Protein AF-A0A069SCD0-F1 (afdb_monomer_lite)

Secondary structure (DSSP, 8-state):
---HHHHHHHHHHHHTS---HHHHHHHTT--HHHHHHHHHHHHHHHTSS-HHHHHHHHHHSPP----TT---SS--HHHHHHHHHHHHHHHHHHHTT-GGGSPPPP-

Foldseek 3Di:
DDALVLLVQLVCCVPVVVDDLVRNCVVSVHPSVVSVVSVVQLVVLVVDPHNVVSVCCSRPPDDDDPCVPPDDPPCDPVNVVVVVVLVVVCVVCVVVVVNVPRDDDDD

InterPro domains:
  IPR009057 Homedomain-like superfamily [SSF46689] (4-90)
  IPR036388 Winged helix-like DNA-binding domain superfamily [G3DSA:1.10.10.10] (4-48)

Organism: NCBI:txid1339352

Sequence (107 aa):
MKTMVERQSIIHMYRVCGYSKRRISRELHVSRHTVDNILSKYESAIRTDNPEEALSDLLTIQPRYDSSRRRPRRLTQEIKDKIGFCLKKNAVKIATGLRKQRMLKKD

Structure (mmCIF, N/CA/C/O backbone):
data_AF-A0A069SCD0-F1
#
_entry.id   AF-A0A069SCD0-F1
#
loop_
_atom_site.group_PDB
_atom_site.id
_atom_site.type_symbol
_atom_site.label_atom_id
_atom_site.label_alt_id
_atom_site.label_comp_id
_atom_site.label_asym_id
_atom_site.label_entity_id
_atom_site.label_seq_id
_atom_site.pdbx_PDB_ins_code
_atom_site.Cartn_x
_atom_site.Cartn_y
_atom_site.Cartn_z
_atom_site.occupancy
_atom_site.B_iso_or_equiv
_atom_site.auth_seq_id
_atom_site.auth_comp_id
_atom_site.auth_asym_id
_atom_site.auth_atom_id
_atom_site.pdbx_PDB_model_num
ATOM 1 N N . MET A 1 1 ? 8.259 -12.123 -1.378 1.00 64.56 1 MET A N 1
ATOM 2 C CA . MET A 1 1 ? 8.686 -10.715 -1.548 1.00 64.56 1 MET A CA 1
ATOM 3 C C . MET A 1 1 ? 9.615 -10.670 -2.746 1.00 64.56 1 MET A C 1
ATOM 5 O O . MET A 1 1 ? 10.426 -11.576 -2.840 1.00 64.56 1 MET A O 1
ATOM 9 N N . LYS A 1 2 ? 9.454 -9.717 -3.675 1.00 80.50 2 LYS A N 1
ATOM 10 C CA . LYS A 1 2 ? 10.344 -9.634 -4.842 1.00 80.50 2 LYS A CA 1
ATOM 11 C C . LYS A 1 2 ? 11.594 -8.830 -4.510 1.00 80.50 2 LYS A C 1
ATOM 13 O O . LYS A 1 2 ? 11.458 -7.743 -3.947 1.00 80.50 2 LYS A O 1
ATOM 18 N N . THR A 1 3 ? 12.760 -9.391 -4.805 1.00 89.12 3 THR A N 1
ATOM 19 C CA . THR A 1 3 ? 14.064 -8.777 -4.543 1.00 89.12 3 THR A CA 1
ATOM 20 C C . THR A 1 3 ? 14.344 -7.657 -5.542 1.00 89.12 3 THR A C 1
ATOM 22 O O . THR A 1 3 ? 13.698 -7.558 -6.589 1.00 89.12 3 THR A O 1
ATOM 25 N N . MET A 1 4 ? 15.324 -6.810 -5.223 1.00 90.75 4 MET A N 1
ATOM 26 C CA . MET A 1 4 ? 15.823 -5.779 -6.137 1.00 90.75 4 MET A CA 1
ATOM 27 C C . MET A 1 4 ? 16.231 -6.384 -7.490 1.00 90.75 4 MET A C 1
ATOM 29 O O . MET A 1 4 ? 15.848 -5.869 -8.538 1.00 90.75 4 MET A O 1
ATOM 33 N N . VAL A 1 5 ? 16.932 -7.524 -7.461 1.00 91.69 5 VAL A N 1
ATOM 34 C CA . VAL A 1 5 ? 17.399 -8.232 -8.661 1.00 91.69 5 VAL A CA 1
ATOM 35 C C . VAL A 1 5 ? 16.220 -8.662 -9.529 1.00 91.69 5 VAL A C 1
ATOM 37 O O . VAL A 1 5 ? 16.201 -8.369 -10.718 1.00 91.69 5 VAL A O 1
ATOM 40 N N . GLU A 1 6 ? 15.186 -9.267 -8.938 1.00 92.25 6 GLU A N 1
ATOM 41 C CA . GLU A 1 6 ? 13.999 -9.688 -9.691 1.00 92.25 6 GLU A CA 1
ATOM 42 C C . GLU A 1 6 ? 13.261 -8.500 -10.330 1.00 92.25 6 GLU A C 1
ATOM 44 O O . GLU A 1 6 ? 12.766 -8.614 -11.453 1.00 92.25 6 GLU A O 1
ATOM 49 N N . ARG A 1 7 ? 13.186 -7.349 -9.644 1.00 94.00 7 ARG A N 1
ATOM 50 C CA . ARG A 1 7 ? 12.598 -6.119 -10.209 1.00 94.00 7 ARG A CA 1
ATOM 51 C C . ARG A 1 7 ? 13.418 -5.615 -11.398 1.00 94.00 7 ARG A C 1
ATOM 53 O O . ARG A 1 7 ? 12.836 -5.303 -12.437 1.00 94.00 7 ARG A O 1
ATOM 60 N N . GLN A 1 8 ? 14.744 -5.597 -11.272 1.00 95.12 8 GLN A N 1
ATOM 61 C CA . GLN A 1 8 ? 15.646 -5.151 -12.332 1.00 95.12 8 GLN A CA 1
ATOM 62 C C . GLN A 1 8 ? 15.596 -6.075 -13.554 1.00 95.12 8 GLN A C 1
ATOM 64 O O . GLN A 1 8 ? 15.515 -5.586 -14.679 1.00 95.12 8 GLN A O 1
ATOM 69 N N . SER A 1 9 ? 15.560 -7.398 -13.355 1.00 96.44 9 SER A N 1
ATOM 70 C CA . SER A 1 9 ? 15.399 -8.370 -14.444 1.00 96.44 9 SER A CA 1
ATOM 71 C C . SER A 1 9 ? 14.100 -8.138 -15.219 1.00 96.44 9 SER A C 1
ATOM 73 O O . SER A 1 9 ? 14.114 -8.126 -16.448 1.00 96.44 9 SER A O 1
ATOM 75 N N . ILE A 1 10 ? 12.985 -7.879 -14.522 1.00 96.81 10 ILE A N 1
ATOM 76 C CA . ILE A 1 10 ? 11.697 -7.562 -15.160 1.00 96.81 10 ILE A CA 1
ATOM 77 C C . ILE A 1 10 ? 11.799 -6.293 -16.019 1.00 96.81 10 ILE A C 1
ATOM 79 O O . ILE A 1 10 ? 11.352 -6.296 -17.168 1.00 96.81 10 ILE A O 1
ATOM 83 N N . ILE A 1 11 ? 12.386 -5.220 -15.479 1.00 96.06 11 ILE A N 1
ATOM 84 C CA . ILE A 1 11 ? 12.532 -3.937 -16.186 1.00 96.06 11 ILE A CA 1
ATOM 85 C C . ILE A 1 11 ? 13.442 -4.095 -17.409 1.00 96.06 11 ILE A C 1
ATOM 87 O O . ILE A 1 11 ? 13.094 -3.634 -18.497 1.00 96.06 11 ILE A O 1
ATOM 91 N N . HIS A 1 12 ? 14.568 -4.795 -17.257 1.00 97.12 12 HIS A N 1
ATOM 92 C CA . HIS A 1 12 ? 15.515 -5.059 -18.337 1.00 97.12 12 HIS A CA 1
ATOM 93 C C . HIS A 1 12 ? 14.863 -5.834 -19.487 1.00 97.12 12 HIS A C 1
ATOM 95 O O . HIS A 1 12 ? 14.923 -5.401 -20.638 1.00 97.12 12 HIS A O 1
ATOM 101 N N . MET A 1 13 ? 14.163 -6.930 -19.185 1.00 97.81 13 MET A N 1
ATOM 102 C CA . MET A 1 13 ? 13.492 -7.736 -20.208 1.00 97.81 13 MET A CA 1
ATOM 103 C C . MET A 1 13 ? 12.394 -6.964 -20.945 1.00 97.81 13 MET A C 1
ATOM 105 O O . MET A 1 13 ? 12.171 -7.195 -22.132 1.00 97.81 13 MET A O 1
ATOM 109 N N . TYR A 1 14 ? 11.710 -6.043 -20.264 1.00 97.75 14 TYR A N 1
ATOM 110 C CA . TYR A 1 14 ? 10.690 -5.201 -20.884 1.00 97.75 14 TYR A CA 1
ATOM 111 C C . TYR A 1 14 ? 11.290 -4.125 -21.794 1.00 97.75 14 TYR A C 1
ATOM 113 O O . TYR A 1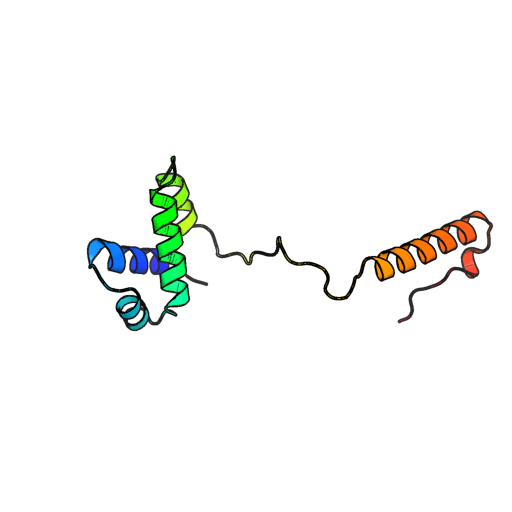 14 ? 10.838 -3.958 -22.923 1.00 97.75 14 TYR A O 1
ATOM 121 N N . ARG A 1 15 ? 12.305 -3.396 -21.315 1.00 95.81 15 ARG A N 1
ATOM 122 C CA . ARG A 1 15 ? 12.845 -2.218 -22.010 1.00 95.81 15 ARG A CA 1
ATOM 123 C C . ARG A 1 15 ? 13.950 -2.520 -23.002 1.00 95.81 15 ARG A C 1
ATOM 125 O O . ARG A 1 15 ? 13.955 -1.934 -24.075 1.00 95.81 15 ARG A O 1
ATOM 132 N N . VAL A 1 16 ? 14.880 -3.390 -22.629 1.00 96.56 16 VAL A N 1
ATOM 133 C CA . VAL A 1 16 ? 16.064 -3.699 -23.437 1.00 96.56 16 VAL A CA 1
ATOM 134 C C . VAL A 1 16 ? 15.753 -4.847 -24.387 1.00 96.56 16 VAL A C 1
ATOM 136 O O . VAL A 1 16 ? 15.979 -4.735 -25.585 1.00 96.56 16 VAL A O 1
ATOM 139 N N . CYS A 1 17 ? 15.175 -5.936 -23.873 1.00 96.38 17 CYS A N 1
ATOM 140 C CA . CYS A 1 17 ? 14.876 -7.116 -24.691 1.00 96.38 17 CYS A CA 1
ATOM 141 C C . CYS A 1 17 ? 13.542 -7.020 -25.456 1.00 96.38 17 CYS A C 1
ATOM 143 O O . CYS A 1 17 ? 13.266 -7.871 -26.300 1.00 96.38 17 CYS A O 1
ATOM 145 N N . GLY A 1 18 ? 12.684 -6.039 -25.146 1.00 96.12 18 GLY A N 1
ATOM 146 C CA . GLY A 1 18 ? 11.393 -5.841 -25.818 1.00 96.12 18 GLY A CA 1
ATOM 147 C C . GLY A 1 18 ? 10.361 -6.947 -25.560 1.00 96.12 18 GLY A C 1
ATOM 148 O O . GLY A 1 18 ? 9.464 -7.176 -26.373 1.00 96.12 18 GLY A O 1
ATOM 149 N N . TYR A 1 19 ? 10.478 -7.692 -24.457 1.00 97.94 19 TYR A N 1
ATOM 150 C CA . TYR A 1 19 ? 9.574 -8.807 -24.178 1.00 97.94 19 TYR A CA 1
ATOM 151 C C . TYR A 1 19 ? 8.203 -8.324 -23.702 1.00 97.94 19 TYR A C 1
ATOM 153 O O . TYR A 1 19 ? 8.064 -7.391 -22.913 1.00 97.94 19 TYR A O 1
ATOM 161 N N . SER A 1 20 ? 7.157 -9.043 -24.115 1.00 97.56 20 SER A N 1
ATOM 162 C CA . SER A 1 20 ? 5.808 -8.795 -23.608 1.00 97.56 20 SER A CA 1
ATOM 163 C C . SER A 1 20 ? 5.682 -9.188 -22.131 1.00 97.56 20 SER A C 1
ATOM 165 O O . SER A 1 20 ? 6.286 -10.163 -21.676 1.00 97.56 20 SER A O 1
ATOM 167 N N . LYS A 1 21 ? 4.792 -8.508 -21.390 1.00 97.50 21 LYS A N 1
ATOM 168 C CA . LYS A 1 21 ? 4.489 -8.814 -19.973 1.00 97.50 21 LYS A CA 1
ATOM 169 C C . LYS A 1 21 ? 4.181 -10.302 -19.740 1.00 97.50 21 LYS A C 1
ATOM 171 O O . LYS A 1 21 ? 4.543 -10.874 -18.715 1.00 97.50 21 LYS A O 1
ATOM 176 N N . ARG A 1 22 ? 3.520 -10.948 -20.711 1.00 97.44 22 ARG A N 1
ATOM 177 C CA . ARG A 1 22 ? 3.165 -12.375 -20.664 1.00 97.44 22 ARG A CA 1
ATOM 178 C C . ARG A 1 22 ? 4.377 -13.286 -20.867 1.00 97.44 22 ARG A C 1
ATOM 180 O O . ARG A 1 22 ? 4.436 -14.332 -20.230 1.00 97.44 22 ARG A O 1
ATOM 187 N N . ARG A 1 23 ? 5.328 -12.904 -21.726 1.00 97.94 23 ARG A N 1
ATOM 188 C CA . ARG A 1 23 ? 6.589 -13.637 -21.910 1.00 97.94 23 ARG A CA 1
ATOM 189 C C . ARG A 1 23 ? 7.454 -13.545 -20.654 1.00 97.94 23 ARG A C 1
ATOM 191 O O . ARG A 1 23 ? 7.845 -14.579 -20.136 1.00 97.94 23 ARG A O 1
ATOM 198 N N . ILE A 1 24 ? 7.630 -12.341 -20.107 1.00 97.62 24 ILE A N 1
ATOM 199 C CA . ILE A 1 24 ? 8.391 -12.098 -18.86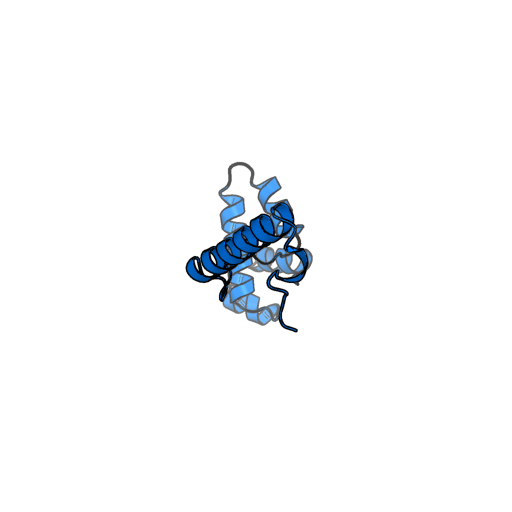5 1.00 97.62 24 ILE A CA 1
ATOM 200 C C . ILE A 1 24 ? 7.827 -12.919 -17.698 1.00 97.62 24 ILE A C 1
ATOM 202 O O . ILE A 1 24 ? 8.571 -13.551 -16.957 1.00 97.62 24 ILE A O 1
ATOM 206 N N . SER A 1 25 ? 6.498 -12.947 -17.559 1.00 97.75 25 SER A N 1
ATOM 207 C CA . SER A 1 25 ? 5.812 -13.733 -16.527 1.00 97.75 25 SER A CA 1
ATOM 208 C C . SER A 1 25 ? 6.131 -15.231 -16.602 1.00 97.75 25 SER A C 1
ATOM 210 O O . SER A 1 25 ? 6.327 -15.857 -15.561 1.00 97.75 25 SER A O 1
ATOM 212 N N . ARG A 1 26 ? 6.197 -15.798 -17.814 1.00 97.19 26 ARG A N 1
ATOM 213 C CA . ARG A 1 26 ? 6.535 -17.213 -18.024 1.00 97.19 26 ARG A CA 1
ATOM 214 C C . ARG A 1 26 ? 8.011 -17.493 -17.760 1.00 97.19 26 ARG A C 1
ATOM 216 O O . ARG A 1 26 ? 8.298 -18.448 -17.059 1.00 97.19 26 ARG A O 1
ATOM 223 N N . GLU A 1 27 ? 8.896 -16.645 -18.279 1.00 96.94 27 GLU A N 1
ATOM 224 C CA . GLU A 1 27 ? 10.352 -16.806 -18.168 1.00 96.94 27 GLU A CA 1
ATOM 225 C C . GLU A 1 27 ? 10.838 -16.726 -16.715 1.00 96.94 27 GLU A C 1
ATOM 227 O O . GLU A 1 27 ? 11.626 -17.545 -16.265 1.00 96.94 27 GLU A O 1
ATOM 232 N N . LEU A 1 28 ? 10.340 -15.745 -15.956 1.00 95.19 28 LEU A N 1
ATOM 233 C CA . LEU A 1 28 ? 10.770 -15.510 -14.575 1.00 95.19 28 LEU A CA 1
ATOM 234 C C . LEU A 1 28 ? 9.914 -16.258 -13.540 1.00 95.19 28 LEU A C 1
ATOM 236 O O . LEU A 1 28 ? 10.097 -16.060 -12.339 1.00 95.19 28 LEU A O 1
ATOM 240 N N . HIS A 1 29 ? 8.931 -17.053 -13.982 1.00 95.12 29 HIS A N 1
ATOM 241 C CA . HIS A 1 29 ? 7.948 -17.717 -13.117 1.00 95.12 29 HIS A CA 1
ATOM 242 C C . HIS A 1 29 ? 7.291 -16.761 -12.101 1.00 95.12 29 HIS A C 1
ATOM 244 O O . HIS A 1 29 ? 7.064 -17.081 -10.931 1.00 95.12 29 HIS A O 1
ATOM 250 N N . VAL A 1 30 ? 6.973 -15.546 -12.555 1.00 93.94 30 VAL A N 1
ATOM 251 C CA . VAL A 1 30 ? 6.327 -14.503 -11.750 1.00 93.94 30 VAL A CA 1
ATOM 252 C C . VAL A 1 30 ? 4.913 -14.277 -12.257 1.00 93.94 30 VAL A C 1
ATOM 254 O O . VAL A 1 30 ? 4.684 -14.210 -13.462 1.00 93.94 30 VAL A O 1
ATOM 257 N N . SER A 1 31 ? 3.951 -14.097 -11.347 1.00 95.50 31 SER A N 1
ATOM 258 C CA . SER A 1 31 ? 2.584 -13.722 -11.724 1.00 95.50 31 SER A CA 1
ATOM 259 C C . SER A 1 31 ? 2.578 -12.496 -12.636 1.00 95.50 31 SER A C 1
ATOM 261 O O . SER A 1 31 ? 3.213 -11.479 -12.341 1.00 95.50 31 SER A O 1
ATOM 263 N N . ARG A 1 32 ? 1.797 -12.566 -13.719 1.00 96.50 32 ARG A N 1
ATOM 264 C CA . ARG A 1 32 ? 1.614 -11.459 -14.664 1.00 96.50 32 ARG A CA 1
ATOM 265 C C . ARG A 1 32 ? 1.199 -10.165 -13.960 1.00 96.50 32 ARG A C 1
ATOM 267 O O . ARG A 1 32 ? 1.661 -9.107 -14.364 1.00 96.50 32 ARG A O 1
ATOM 274 N N . HIS A 1 33 ? 0.379 -10.239 -12.909 1.00 96.31 33 HIS A N 1
ATOM 275 C CA . HIS A 1 33 ? -0.042 -9.060 -12.142 1.00 96.31 33 HIS A CA 1
ATOM 276 C C . HIS A 1 33 ? 1.124 -8.382 -11.419 1.00 96.31 33 HIS A C 1
ATOM 278 O O . HIS A 1 33 ? 1.168 -7.161 -11.317 1.00 96.31 33 HIS A O 1
ATOM 284 N N . THR A 1 34 ? 2.092 -9.161 -10.943 1.00 94.81 34 THR A N 1
ATOM 285 C CA . THR A 1 34 ? 3.294 -8.622 -10.304 1.00 94.81 34 THR A CA 1
ATOM 286 C C . THR A 1 34 ? 4.205 -7.959 -11.333 1.00 94.81 34 THR A C 1
ATOM 288 O O . THR A 1 34 ? 4.716 -6.876 -11.066 1.00 94.81 34 THR A O 1
ATOM 291 N N . VAL A 1 35 ? 4.367 -8.573 -12.513 1.00 96.81 35 VAL A N 1
ATOM 292 C CA . VAL A 1 35 ? 5.097 -7.970 -13.642 1.00 96.81 35 VAL A CA 1
ATOM 293 C C . VAL A 1 35 ? 4.448 -6.647 -14.042 1.00 96.81 35 VAL A C 1
ATOM 295 O O . VAL A 1 35 ? 5.127 -5.634 -14.147 1.00 96.81 35 VAL A O 1
ATOM 298 N N . ASP A 1 36 ? 3.126 -6.648 -14.207 1.00 97.19 36 ASP A N 1
ATOM 299 C CA . ASP A 1 36 ? 2.351 -5.465 -14.570 1.00 97.19 36 ASP A CA 1
ATOM 300 C C . ASP A 1 36 ? 2.521 -4.333 -13.551 1.00 97.19 36 ASP A C 1
ATOM 302 O O . ASP A 1 36 ? 2.915 -3.236 -13.924 1.00 97.19 36 ASP A O 1
ATOM 306 N N . ASN A 1 37 ? 2.353 -4.624 -12.258 1.00 95.06 37 ASN A N 1
ATOM 307 C CA . ASN A 1 37 ? 2.531 -3.649 -11.181 1.00 95.06 37 ASN A CA 1
ATOM 308 C C . ASN A 1 37 ? 3.948 -3.045 -11.154 1.00 95.06 37 ASN A C 1
ATOM 310 O O . ASN A 1 37 ? 4.101 -1.836 -11.000 1.00 95.06 37 ASN A O 1
ATOM 314 N N . ILE A 1 38 ? 4.993 -3.867 -11.314 1.00 94.88 38 ILE A N 1
ATOM 315 C CA . ILE A 1 38 ? 6.385 -3.383 -11.342 1.00 94.88 38 ILE A CA 1
ATOM 316 C C . ILE A 1 38 ? 6.605 -2.453 -12.538 1.00 94.88 38 ILE A C 1
ATOM 318 O O . ILE A 1 38 ? 7.168 -1.374 -12.370 1.00 94.88 38 ILE A O 1
ATOM 322 N N . LEU A 1 39 ? 6.124 -2.838 -13.722 1.00 96.50 39 LEU A N 1
ATOM 323 C CA . LEU A 1 39 ? 6.275 -2.031 -14.930 1.00 96.50 39 LEU A CA 1
ATOM 324 C C . LEU A 1 39 ? 5.464 -0.737 -14.872 1.00 96.50 39 LEU A C 1
ATOM 326 O O . LEU A 1 39 ? 5.990 0.304 -15.243 1.00 96.50 39 LEU A O 1
ATOM 330 N N . SER A 1 40 ? 4.237 -0.766 -14.348 1.00 95.62 40 SER A N 1
ATOM 331 C CA . SER A 1 40 ? 3.437 0.446 -14.148 1.00 95.62 40 SER A CA 1
ATOM 332 C C . SER A 1 40 ? 4.120 1.429 -13.199 1.00 95.62 40 SER A C 1
ATOM 334 O O . SER A 1 40 ? 4.150 2.622 -13.485 1.00 95.62 40 SER A O 1
ATOM 336 N N . LYS A 1 41 ? 4.718 0.942 -12.102 1.00 94.12 41 LYS A N 1
ATOM 337 C CA . LYS A 1 41 ? 5.483 1.794 -11.177 1.00 94.12 41 LYS A CA 1
ATOM 338 C C . LYS A 1 41 ? 6.736 2.378 -11.821 1.00 94.12 41 LYS A C 1
ATOM 340 O O . LYS A 1 41 ? 7.048 3.545 -11.613 1.00 94.12 41 LYS A O 1
ATOM 345 N N . TYR A 1 42 ? 7.437 1.576 -12.611 1.00 95.31 42 TYR A N 1
ATOM 346 C CA . TYR A 1 42 ? 8.602 2.023 -13.366 1.00 95.31 42 TYR A CA 1
ATOM 347 C C . TYR A 1 42 ? 8.229 3.088 -14.413 1.00 95.31 42 TYR A C 1
ATOM 349 O O . TYR A 1 42 ? 8.879 4.125 -14.502 1.00 95.31 42 TYR A O 1
ATOM 357 N N . GLU A 1 43 ? 7.142 2.884 -15.161 1.00 95.12 43 GLU A N 1
ATOM 358 C CA . GLU A 1 43 ? 6.631 3.866 -16.123 1.00 95.12 43 GLU A CA 1
ATOM 359 C C . GLU A 1 43 ? 6.188 5.163 -15.440 1.00 95.12 43 GLU A C 1
ATOM 361 O O . GLU A 1 43 ? 6.426 6.236 -15.989 1.00 95.12 43 GLU A O 1
ATOM 366 N N . SER A 1 44 ? 5.591 5.089 -14.243 1.00 94.94 44 SER A N 1
ATOM 367 C CA . SER A 1 44 ? 5.281 6.288 -13.460 1.00 94.94 44 SER A CA 1
ATOM 368 C C . SER A 1 44 ? 6.535 6.991 -12.943 1.00 94.94 44 SER A C 1
ATOM 370 O O . SER A 1 44 ? 6.591 8.210 -13.027 1.00 94.94 44 SER A O 1
ATOM 372 N N . ALA A 1 45 ? 7.549 6.250 -12.483 1.00 94.62 45 ALA A N 1
ATOM 373 C CA . ALA A 1 45 ? 8.796 6.812 -11.956 1.00 94.62 45 ALA A CA 1
ATOM 374 C C . ALA A 1 45 ? 9.610 7.562 -13.023 1.00 94.62 45 ALA A C 1
ATOM 376 O O . ALA A 1 45 ? 10.289 8.528 -12.719 1.00 94.62 45 ALA A O 1
ATOM 377 N N . ILE A 1 46 ? 9.523 7.169 -14.295 1.00 94.12 46 ILE A N 1
ATOM 378 C CA . ILE A 1 46 ? 10.183 7.913 -15.384 1.00 94.12 46 ILE A CA 1
ATOM 379 C C . ILE A 1 46 ? 9.475 9.235 -15.699 1.00 94.12 46 ILE A C 1
ATOM 381 O O . ILE A 1 46 ? 10.086 10.146 -16.246 1.00 94.12 46 ILE A O 1
ATOM 385 N N . ARG A 1 47 ? 8.180 9.338 -15.392 1.00 93.44 47 ARG A N 1
ATOM 386 C CA . ARG A 1 47 ? 7.365 10.523 -15.692 1.00 93.44 47 ARG A CA 1
ATOM 387 C C . ARG A 1 47 ? 7.380 11.566 -14.574 1.00 93.44 47 ARG A C 1
ATOM 389 O O . ARG A 1 47 ? 6.738 12.597 -14.735 1.00 93.44 47 ARG A O 1
ATOM 396 N N . THR A 1 48 ? 8.028 11.288 -13.444 1.00 93.25 48 THR A N 1
ATOM 397 C CA . THR A 1 48 ? 8.152 12.237 -12.330 1.00 93.25 48 THR A CA 1
ATOM 398 C C . THR A 1 48 ? 9.298 13.217 -12.554 1.00 93.25 48 THR A C 1
ATOM 400 O O . THR A 1 48 ? 10.257 12.890 -13.246 1.00 93.25 48 THR A O 1
ATOM 403 N N . ASP A 1 49 ? 9.236 14.372 -11.889 1.00 89.50 49 ASP A N 1
ATOM 404 C CA . ASP A 1 49 ? 10.256 15.427 -11.984 1.00 89.50 49 ASP A CA 1
ATOM 405 C C . ASP A 1 49 ? 11.644 14.977 -11.486 1.00 89.50 49 ASP A C 1
ATOM 407 O O . ASP A 1 49 ? 12.659 15.448 -11.994 1.00 89.50 49 ASP A O 1
ATOM 411 N N . ASN A 1 50 ? 11.697 14.031 -10.535 1.00 92.62 50 ASN A N 1
ATOM 412 C CA . ASN A 1 50 ? 12.934 13.403 -10.057 1.00 92.62 50 ASN A CA 1
ATOM 413 C C . ASN A 1 50 ? 12.933 11.877 -10.306 1.00 92.62 50 ASN A C 1
ATOM 415 O O . ASN A 1 50 ? 12.575 11.097 -9.417 1.00 92.62 50 ASN A O 1
ATOM 419 N 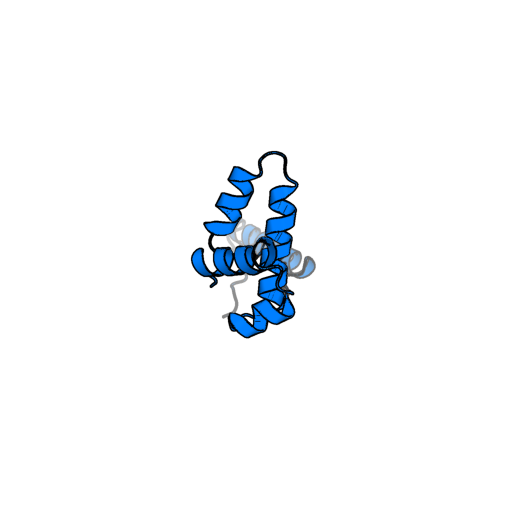N . PRO A 1 51 ? 13.298 11.421 -11.516 1.00 91.25 51 PRO A N 1
ATOM 420 C CA . PRO A 1 51 ? 13.227 10.007 -11.873 1.00 91.25 51 PRO A CA 1
ATOM 421 C C . PRO A 1 51 ? 14.274 9.142 -11.158 1.00 91.25 51 PRO A C 1
ATOM 423 O O . PRO A 1 51 ? 14.022 7.961 -10.923 1.00 91.25 51 PRO A O 1
ATOM 426 N N . GLU A 1 52 ? 15.435 9.693 -10.791 1.00 91.56 52 GLU A N 1
ATOM 427 C CA . GLU A 1 52 ? 16.509 8.929 -10.139 1.00 91.56 52 GLU A CA 1
ATOM 428 C C . GLU A 1 52 ? 16.089 8.434 -8.752 1.00 91.56 52 GLU A C 1
ATOM 430 O O . GLU A 1 52 ? 16.223 7.248 -8.437 1.00 91.56 52 GLU A O 1
ATOM 435 N N . GLU A 1 53 ? 15.503 9.326 -7.953 1.00 92.06 53 GLU A N 1
ATOM 436 C CA . GLU A 1 53 ? 14.989 9.007 -6.620 1.00 92.06 53 GLU A CA 1
ATOM 437 C C . GLU A 1 53 ? 13.833 8.001 -6.699 1.00 92.06 53 GLU A C 1
ATOM 439 O O . GLU A 1 53 ? 13.864 6.959 -6.042 1.00 92.06 53 GLU A O 1
ATOM 444 N N . ALA A 1 54 ? 12.864 8.233 -7.591 1.00 91.69 54 ALA A N 1
ATOM 445 C CA . ALA A 1 54 ? 11.712 7.349 -7.757 1.00 91.69 54 ALA A CA 1
ATOM 446 C C . ALA A 1 54 ? 12.099 5.929 -8.226 1.00 91.69 54 ALA A C 1
ATOM 448 O O . ALA A 1 54 ? 11.470 4.938 -7.833 1.00 91.69 54 ALA A O 1
ATOM 449 N N . LEU A 1 55 ? 13.136 5.801 -9.062 1.00 93.06 55 LEU A N 1
ATOM 450 C CA . LEU A 1 55 ? 13.672 4.507 -9.489 1.00 93.06 55 LEU A CA 1
ATOM 451 C C . LEU A 1 55 ? 14.456 3.813 -8.370 1.00 93.06 55 LEU A C 1
ATOM 453 O O . LEU A 1 55 ? 14.295 2.602 -8.185 1.00 93.06 55 LEU A O 1
ATOM 457 N N . SER A 1 56 ? 15.258 4.561 -7.608 1.00 92.94 56 SER A N 1
ATOM 458 C CA . SER A 1 56 ? 15.958 4.044 -6.427 1.00 92.94 56 SER A CA 1
ATOM 459 C C . SER A 1 56 ? 14.967 3.454 -5.422 1.00 92.94 56 SER A C 1
ATOM 461 O O . SER A 1 56 ? 15.102 2.297 -5.008 1.00 92.94 56 SER A O 1
ATOM 463 N N . ASP A 1 57 ? 13.897 4.190 -5.124 1.00 91.81 57 ASP A N 1
ATOM 464 C CA . ASP A 1 57 ? 12.809 3.762 -4.249 1.00 91.81 57 ASP A CA 1
ATOM 465 C C . ASP A 1 57 ? 12.119 2.497 -4.763 1.00 91.81 57 ASP A C 1
ATOM 467 O O . ASP A 1 57 ? 11.908 1.528 -4.023 1.00 91.81 57 ASP A O 1
ATOM 471 N N . LEU A 1 58 ? 11.802 2.456 -6.060 1.00 90.62 58 LEU A N 1
ATOM 472 C CA . LEU A 1 58 ? 11.189 1.287 -6.682 1.00 90.62 58 LEU A CA 1
ATOM 473 C C . LEU A 1 58 ? 12.061 0.033 -6.554 1.00 90.62 58 LEU A C 1
ATOM 475 O O . LEU A 1 58 ? 11.520 -1.069 -6.448 1.00 90.62 58 LEU A O 1
ATOM 479 N N . LEU A 1 59 ? 13.385 0.159 -6.572 1.00 91.06 59 LEU A N 1
ATOM 480 C CA . LEU A 1 59 ? 14.302 -0.978 -6.507 1.00 91.06 59 LEU A CA 1
ATOM 481 C C . LEU A 1 59 ? 14.618 -1.404 -5.068 1.00 91.06 59 LEU A C 1
ATOM 483 O O . LEU A 1 59 ? 14.705 -2.605 -4.802 1.00 91.06 59 LEU A O 1
ATOM 487 N N . THR A 1 60 ? 14.730 -0.453 -4.142 1.00 89.50 60 THR A N 1
ATOM 488 C CA . THR A 1 60 ? 15.237 -0.687 -2.780 1.00 89.50 60 THR A CA 1
ATOM 489 C C . THR A 1 60 ? 14.134 -0.866 -1.735 1.00 89.50 60 THR A C 1
ATOM 491 O O . THR A 1 60 ? 14.290 -1.670 -0.812 1.00 89.50 60 THR A O 1
ATOM 494 N N . ILE A 1 61 ? 12.984 -0.195 -1.882 1.00 86.94 61 ILE A N 1
ATOM 495 C CA . ILE A 1 61 ? 11.934 -0.223 -0.859 1.00 86.94 61 ILE A CA 1
ATOM 496 C C . ILE A 1 61 ? 11.278 -1.604 -0.787 1.00 86.94 61 ILE A C 1
ATOM 498 O O .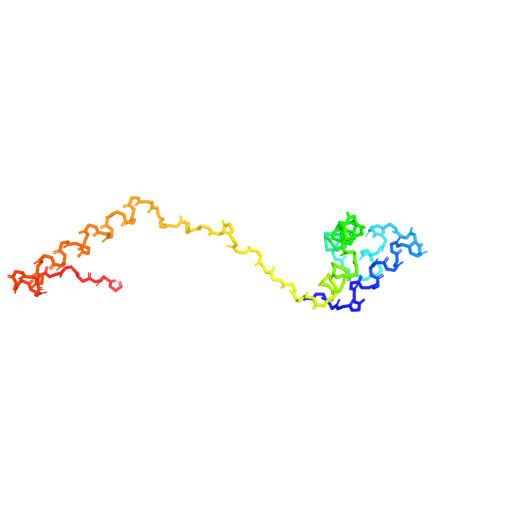 ILE A 1 61 ? 10.756 -2.160 -1.771 1.00 86.94 61 ILE A O 1
ATOM 502 N N . GLN A 1 62 ? 11.241 -2.154 0.427 1.00 84.44 62 GLN A N 1
ATOM 503 C CA . GLN A 1 62 ? 10.539 -3.399 0.702 1.00 84.44 62 GLN A CA 1
ATOM 504 C C . GLN A 1 62 ? 9.026 -3.236 0.472 1.00 84.44 62 GLN A C 1
ATOM 506 O O . GLN A 1 62 ? 8.430 -2.239 0.884 1.00 84.44 62 GLN A O 1
ATOM 511 N N . PRO A 1 63 ? 8.363 -4.208 -0.180 1.00 82.38 63 PRO A N 1
ATOM 512 C CA . PRO A 1 63 ? 6.934 -4.120 -0.435 1.00 82.38 63 PRO A CA 1
ATOM 513 C C . PRO A 1 63 ? 6.153 -4.111 0.882 1.00 82.38 63 PRO A C 1
ATOM 515 O O . PRO A 1 63 ? 6.196 -5.070 1.651 1.00 82.38 63 PRO A O 1
ATOM 518 N N . ARG A 1 64 ? 5.388 -3.042 1.105 1.00 83.88 64 ARG A N 1
ATOM 519 C CA . ARG A 1 64 ? 4.491 -2.888 2.251 1.00 83.88 64 ARG A CA 1
ATOM 520 C C . ARG A 1 64 ? 3.038 -2.949 1.792 1.00 83.88 64 ARG A C 1
ATOM 522 O O . ARG A 1 64 ? 2.682 -2.388 0.757 1.00 83.88 64 ARG A O 1
ATOM 529 N N . TYR A 1 65 ? 2.191 -3.624 2.565 1.00 84.81 65 TYR A N 1
ATOM 530 C CA . TYR A 1 65 ? 0.749 -3.588 2.334 1.00 84.81 65 TYR A CA 1
ATOM 531 C C . TYR A 1 65 ? 0.204 -2.186 2.607 1.00 84.81 65 TYR A C 1
ATOM 533 O O . TYR A 1 65 ? 0.449 -1.633 3.680 1.00 84.81 65 TYR A O 1
ATOM 541 N N . ASP A 1 66 ? -0.592 -1.651 1.680 1.00 85.38 66 ASP A N 1
ATOM 542 C CA . ASP A 1 66 ? -1.357 -0.437 1.942 1.00 85.38 66 ASP A CA 1
ATOM 543 C C . ASP A 1 66 ? -2.489 -0.748 2.933 1.00 85.38 66 ASP A C 1
ATOM 545 O O . ASP A 1 66 ? -3.443 -1.481 2.649 1.00 85.38 66 ASP A O 1
ATOM 549 N N . SER A 1 67 ? -2.343 -0.223 4.146 1.00 87.62 67 SER A N 1
ATOM 550 C CA . SER A 1 67 ? -3.353 -0.296 5.195 1.00 87.62 67 SER A CA 1
ATOM 551 C C . SER A 1 67 ? -4.095 1.021 5.408 1.00 87.62 67 SER A C 1
ATOM 553 O O . SER A 1 67 ? -4.971 1.057 6.267 1.00 87.62 67 SER A O 1
ATOM 555 N N . SER A 1 68 ? -3.790 2.079 4.648 1.00 89.94 68 SER A N 1
ATOM 556 C CA . SER A 1 68 ? -4.345 3.428 4.849 1.00 89.94 68 SER A CA 1
ATOM 557 C C . SER A 1 68 ? -5.873 3.457 4.755 1.00 89.94 68 SER A C 1
ATOM 559 O O . SER A 1 68 ? -6.547 4.132 5.528 1.00 89.94 68 SER A O 1
ATOM 561 N N . ARG A 1 69 ? -6.440 2.655 3.848 1.00 89.81 69 ARG A N 1
ATOM 562 C CA . ARG A 1 69 ? -7.889 2.556 3.619 1.00 89.81 69 ARG A CA 1
ATOM 563 C C . ARG A 1 69 ? -8.587 1.526 4.505 1.00 89.81 69 ARG A C 1
ATOM 565 O O . ARG A 1 69 ? -9.802 1.360 4.394 1.00 89.81 69 ARG A O 1
ATOM 572 N N . ARG A 1 70 ? -7.860 0.799 5.363 1.00 89.88 70 ARG A N 1
ATOM 573 C CA . ARG A 1 70 ? -8.473 -0.221 6.225 1.00 89.88 70 ARG A CA 1
ATOM 574 C C . ARG A 1 70 ? -9.352 0.463 7.263 1.00 89.88 70 ARG A C 1
ATOM 576 O O . ARG A 1 70 ? -8.880 1.241 8.083 1.00 89.88 70 ARG A O 1
ATOM 583 N N . ARG A 1 71 ? -10.640 0.130 7.241 1.00 88.81 71 ARG A N 1
ATOM 584 C CA . ARG A 1 71 ? -11.616 0.582 8.233 1.00 88.81 71 ARG A CA 1
ATOM 585 C C . ARG A 1 71 ? -12.026 -0.590 9.123 1.00 88.81 71 ARG A C 1
ATOM 587 O O . ARG A 1 71 ? -12.042 -1.732 8.651 1.00 88.81 71 ARG A O 1
ATOM 594 N N . PRO A 1 72 ? -12.366 -0.341 10.397 1.00 89.62 72 PRO A N 1
ATOM 595 C CA . PRO A 1 72 ? -12.932 -1.373 11.250 1.00 89.62 72 PRO A CA 1
ATOM 596 C C . PRO A 1 72 ? -14.188 -1.970 10.606 1.00 89.62 72 PRO A C 1
ATOM 598 O O . PRO A 1 72 ? -15.104 -1.238 10.247 1.00 89.62 72 PRO A O 1
ATOM 601 N N . ARG A 1 73 ? -14.247 -3.299 10.470 1.00 89.44 73 ARG A N 1
ATOM 602 C CA . ARG A 1 73 ? -15.411 -3.975 9.865 1.00 89.44 73 ARG A CA 1
ATOM 603 C C . ARG A 1 73 ? -16.613 -4.048 10.805 1.00 89.44 73 ARG A C 1
ATOM 605 O O . ARG A 1 73 ? -17.745 -4.004 10.351 1.00 89.44 73 ARG A O 1
ATOM 612 N N . ARG A 1 74 ? -16.354 -4.199 12.108 1.00 91.69 74 ARG A N 1
ATOM 613 C CA . ARG A 1 74 ? -17.387 -4.404 13.139 1.00 91.69 74 ARG A CA 1
ATOM 614 C C . ARG A 1 74 ? -17.628 -3.186 14.026 1.00 91.69 74 ARG A C 1
ATOM 616 O O . ARG A 1 74 ? -18.648 -3.128 14.691 1.00 91.69 74 ARG A O 1
ATOM 623 N N . LEU A 1 75 ? -16.705 -2.226 14.061 1.00 93.75 75 LEU A N 1
ATOM 624 C CA . LEU A 1 75 ? -16.821 -1.039 14.909 1.00 93.75 75 LEU A CA 1
ATOM 625 C C . LEU A 1 75 ? -17.561 0.064 14.143 1.00 93.75 75 LEU A C 1
ATOM 627 O O . LEU A 1 75 ? -16.942 0.984 13.604 1.00 93.75 75 LEU A O 1
ATOM 631 N N . THR A 1 76 ? -18.884 -0.071 14.064 1.00 94.75 76 THR A N 1
ATOM 632 C CA . THR A 1 76 ? -19.767 0.962 13.508 1.00 94.75 76 THR A CA 1
ATOM 633 C C . THR A 1 76 ? -19.789 2.196 14.410 1.00 94.75 76 THR A C 1
ATOM 635 O O . THR A 1 76 ? -19.406 2.127 15.581 1.00 94.75 76 THR A O 1
ATOM 638 N N . GLN A 1 77 ? -20.235 3.337 13.875 1.00 93.94 77 GLN A N 1
ATOM 639 C CA . GLN A 1 77 ? -20.358 4.562 14.669 1.00 93.94 77 GLN A CA 1
ATOM 640 C C . GLN A 1 77 ? -21.308 4.363 15.857 1.00 93.94 77 GLN A C 1
ATOM 642 O O . GLN A 1 77 ? -20.946 4.676 16.981 1.00 93.94 77 GLN A O 1
ATOM 647 N N . GLU A 1 78 ? -22.441 3.698 15.636 1.00 95.69 78 GLU A N 1
ATOM 648 C CA . GLU A 1 78 ? -23.392 3.352 16.695 1.00 95.69 78 GLU A CA 1
ATOM 649 C C . GLU A 1 78 ? -22.749 2.521 17.821 1.00 95.69 78 GLU A C 1
ATOM 651 O O . GLU A 1 78 ? -22.989 2.763 19.004 1.00 95.69 78 GLU A O 1
ATOM 656 N N . ILE A 1 79 ? -21.885 1.557 17.476 1.00 95.25 79 ILE A N 1
ATOM 657 C CA . ILE A 1 79 ? -21.157 0.762 18.473 1.00 95.25 79 ILE A CA 1
ATOM 658 C C . ILE A 1 79 ? -20.156 1.643 19.230 1.00 95.25 79 ILE A C 1
ATOM 660 O O . ILE A 1 79 ? -20.053 1.519 20.450 1.00 95.25 79 ILE A O 1
ATOM 664 N N . LYS A 1 80 ? -19.454 2.563 18.552 1.00 95.75 80 LYS A N 1
ATOM 665 C CA . LYS A 1 80 ? -18.573 3.536 19.224 1.00 95.75 80 LYS A CA 1
ATOM 666 C C . LYS A 1 80 ? -19.348 4.416 20.197 1.00 95.75 80 LYS A C 1
ATOM 668 O O . LYS A 1 80 ? -18.892 4.606 21.322 1.00 95.75 80 LYS A O 1
ATOM 673 N N . ASP A 1 81 ? -20.515 4.900 19.792 1.00 97.25 81 ASP A N 1
ATOM 674 C CA . ASP A 1 81 ? -21.346 5.782 20.609 1.00 97.25 81 ASP A CA 1
ATOM 675 C C . ASP A 1 81 ? -21.884 5.038 21.835 1.00 97.25 81 ASP A C 1
ATOM 677 O O . ASP A 1 81 ? -21.798 5.546 22.955 1.00 97.25 81 ASP A O 1
ATOM 681 N N . LYS A 1 82 ? -22.334 3.787 21.663 1.00 95.75 82 LYS A N 1
ATOM 682 C CA . LYS A 1 82 ? -22.737 2.902 22.769 1.00 95.75 82 LYS A CA 1
ATOM 683 C C . LYS A 1 82 ? -21.588 2.642 23.745 1.00 95.75 82 LYS A C 1
ATOM 685 O O . LYS A 1 82 ? -21.779 2.758 24.956 1.00 95.75 82 LYS A O 1
ATOM 690 N N . ILE A 1 83 ? -20.388 2.341 23.243 1.00 94.50 83 ILE A N 1
ATOM 691 C CA . ILE A 1 83 ? -19.192 2.172 24.084 1.00 94.50 83 ILE A CA 1
ATOM 692 C C . ILE A 1 83 ? -18.897 3.471 24.844 1.00 94.50 83 ILE A C 1
ATOM 694 O O . ILE A 1 83 ? -18.732 3.447 26.065 1.00 94.50 83 ILE A O 1
ATOM 698 N N . GLY A 1 84 ? -18.885 4.612 24.151 1.00 96.06 84 GLY A N 1
ATOM 699 C CA . GLY A 1 84 ? -18.636 5.924 24.745 1.00 96.06 84 GLY A CA 1
ATOM 700 C C . GLY A 1 84 ? -19.653 6.287 25.827 1.00 96.06 84 GLY A C 1
ATOM 701 O O . GLY A 1 84 ? -19.278 6.762 26.898 1.00 96.06 84 GLY A O 1
ATOM 702 N N . PHE A 1 85 ? -20.933 6.000 25.597 1.00 96.56 85 PHE A N 1
ATOM 703 C CA . PHE A 1 85 ? -21.997 6.176 26.581 1.00 96.56 85 PHE A CA 1
ATOM 704 C C . PHE A 1 85 ? -21.763 5.334 27.840 1.00 96.56 85 PHE A C 1
ATOM 706 O O . PHE A 1 85 ? -21.853 5.848 28.959 1.00 96.56 85 PHE A O 1
ATOM 713 N N . CYS A 1 86 ? -21.406 4.059 27.677 1.00 94.94 86 CYS A N 1
ATOM 714 C CA . CYS A 1 86 ? -21.108 3.178 28.801 1.00 94.94 86 CYS A CA 1
ATOM 715 C C . CYS A 1 86 ? -19.904 3.668 29.619 1.00 94.94 86 CYS A C 1
ATOM 717 O O . CYS A 1 86 ? -19.951 3.673 30.852 1.00 94.94 86 CYS A O 1
ATOM 719 N N . LEU A 1 87 ? -18.852 4.138 28.945 1.00 95.69 87 LEU A N 1
ATOM 720 C CA . LEU A 1 87 ? -17.671 4.709 29.594 1.00 95.69 87 LEU A CA 1
ATOM 721 C C . LEU A 1 87 ? -18.005 5.990 30.370 1.00 95.69 87 LEU A C 1
ATOM 723 O O . LEU A 1 87 ? -17.598 6.118 31.524 1.00 95.69 87 LEU A O 1
ATOM 727 N N . LYS A 1 88 ? -18.807 6.895 29.794 1.00 97.00 88 LYS A N 1
ATOM 728 C CA . LYS A 1 88 ? -19.284 8.105 30.487 1.00 97.00 88 LYS A CA 1
ATOM 729 C C . LYS A 1 88 ? -20.096 7.760 31.737 1.00 97.00 88 LYS A C 1
ATOM 731 O O . LYS A 1 88 ? -19.834 8.306 32.805 1.00 97.00 88 LYS A O 1
ATOM 736 N N . LYS A 1 89 ? -21.027 6.803 31.645 1.00 96.56 89 LYS A N 1
ATOM 737 C CA . LYS A 1 89 ? -21.790 6.316 32.811 1.00 96.56 89 LYS A CA 1
ATOM 738 C C . LYS A 1 89 ? -20.885 5.750 33.904 1.00 96.56 89 LYS A C 1
ATOM 740 O O . LYS A 1 89 ? -21.127 5.986 35.086 1.00 96.56 89 LYS A O 1
ATOM 745 N N . ASN A 1 90 ? -19.842 5.017 33.526 1.00 96.62 90 ASN A N 1
ATOM 746 C CA . ASN A 1 90 ? -18.868 4.501 34.481 1.00 96.62 90 ASN A CA 1
ATOM 747 C C . ASN A 1 90 ? -18.066 5.621 35.156 1.00 96.62 90 ASN A C 1
ATOM 749 O O . ASN A 1 90 ? -17.841 5.540 36.361 1.00 96.62 90 ASN A O 1
ATOM 753 N N . ALA A 1 91 ? -17.676 6.662 34.417 1.00 96.81 91 ALA A N 1
ATOM 754 C CA . ALA A 1 91 ? -16.990 7.823 34.982 1.00 96.81 91 ALA A CA 1
ATOM 755 C C . ALA A 1 91 ? -17.851 8.531 36.043 1.00 96.81 91 ALA A C 1
ATOM 757 O O . ALA A 1 91 ? -17.365 8.789 37.142 1.00 96.81 91 ALA A O 1
ATOM 758 N N . VAL A 1 92 ? -19.147 8.738 35.767 1.00 97.12 92 VAL A N 1
ATOM 759 C CA . VAL A 1 92 ? -20.098 9.303 36.743 1.00 97.12 92 VAL A CA 1
ATOM 760 C C . VAL A 1 92 ? -20.187 8.428 37.993 1.00 97.12 92 VAL A C 1
ATOM 762 O O . VAL A 1 92 ? -20.017 8.930 39.097 1.00 97.12 92 VAL A O 1
ATOM 765 N N . LYS A 1 93 ? -20.363 7.109 37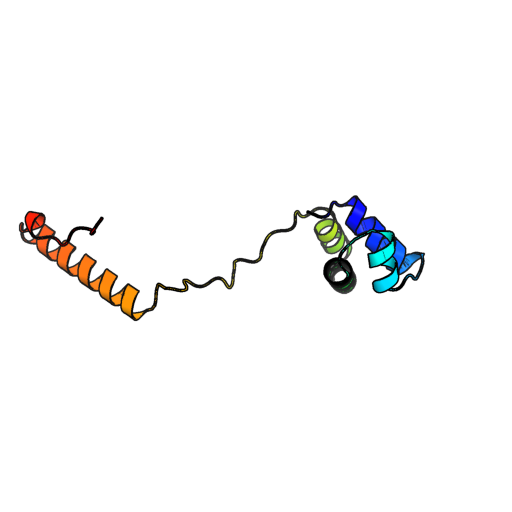.837 1.00 96.81 93 LYS A N 1
ATOM 766 C CA . LYS A 1 93 ? -20.426 6.177 38.977 1.00 96.81 93 LYS A CA 1
ATOM 767 C C . LYS A 1 93 ? -19.170 6.214 39.847 1.00 96.81 93 LYS A C 1
ATOM 769 O O . LYS A 1 93 ? -19.265 6.030 41.053 1.00 96.81 93 LYS A O 1
ATOM 774 N N . ILE A 1 94 ? -17.992 6.421 39.260 1.00 96.12 94 ILE A N 1
ATOM 775 C CA . ILE A 1 94 ? -16.751 6.574 40.029 1.00 96.12 94 ILE A CA 1
ATOM 776 C C . ILE A 1 94 ? -16.770 7.893 40.806 1.00 96.12 94 ILE A C 1
ATOM 778 O O . ILE A 1 94 ? -16.497 7.879 42.004 1.00 96.12 94 ILE A O 1
ATOM 782 N N . ALA A 1 95 ? -17.130 8.999 40.148 1.00 96.31 95 ALA A N 1
ATOM 783 C CA . ALA A 1 95 ? -17.163 10.325 40.761 1.00 96.31 95 ALA A CA 1
ATOM 784 C C . ALA A 1 95 ? -18.166 10.417 41.924 1.00 96.31 95 ALA A C 1
ATOM 786 O O . ALA A 1 95 ? -17.907 11.101 42.906 1.00 96.31 95 ALA A O 1
ATOM 787 N N . THR A 1 96 ? -19.279 9.682 41.854 1.00 96.75 96 THR A N 1
ATOM 788 C CA . THR A 1 96 ? -20.317 9.653 42.896 1.00 96.75 96 THR A CA 1
ATOM 789 C C . THR A 1 96 ? -20.109 8.553 43.948 1.00 96.75 96 THR A C 1
ATOM 791 O O . THR A 1 96 ? -21.044 8.206 44.662 1.00 96.75 96 THR A O 1
ATOM 794 N N . GLY A 1 97 ? -18.928 7.924 44.016 1.00 95.62 97 GLY A N 1
ATOM 795 C CA . GLY A 1 97 ? -18.618 6.882 45.010 1.00 95.62 97 GLY A CA 1
ATOM 796 C C . GLY A 1 97 ? -19.231 5.496 44.739 1.00 95.62 97 GLY A C 1
ATOM 797 O O . GLY A 1 97 ? -18.960 4.538 45.460 1.00 95.62 97 GLY A O 1
ATOM 798 N N . LEU A 1 98 ? -19.976 5.321 43.645 1.00 95.81 98 LEU A N 1
ATOM 799 C CA . LEU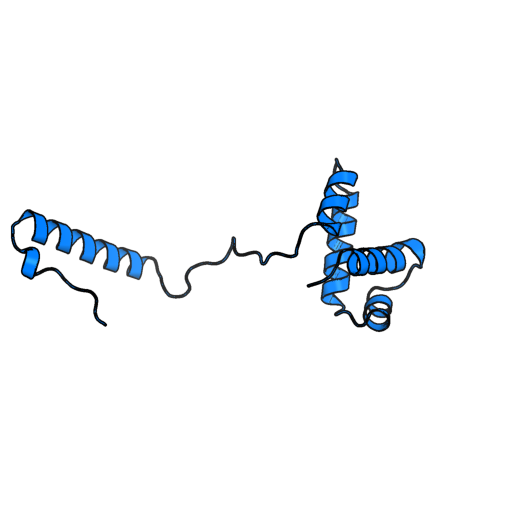 A 1 98 ? -20.608 4.062 43.218 1.00 95.81 98 LEU A CA 1
ATOM 800 C C . LEU A 1 98 ? -19.667 3.171 42.387 1.00 95.81 98 LEU A C 1
ATOM 802 O O . LEU A 1 98 ? -20.098 2.445 41.487 1.00 95.81 98 LEU A O 1
ATOM 806 N N . ARG A 1 99 ? -18.361 3.188 42.683 1.00 93.38 99 ARG A N 1
ATOM 807 C CA . ARG A 1 99 ? -17.315 2.505 41.895 1.00 93.38 99 ARG A CA 1
ATOM 808 C C . ARG A 1 99 ? -17.611 1.022 41.645 1.00 93.38 99 ARG A C 1
ATOM 810 O O . ARG A 1 99 ? -17.320 0.522 40.559 1.00 93.38 99 ARG A O 1
ATOM 817 N N . LYS A 1 100 ? -18.191 0.324 42.628 1.00 93.44 100 LYS A N 1
ATOM 818 C CA . LYS A 1 100 ? -18.536 -1.107 42.534 1.00 93.44 100 LYS A CA 1
ATOM 819 C C . LYS A 1 100 ? -19.677 -1.397 41.549 1.00 93.44 100 LYS A C 1
ATOM 821 O O . LYS A 1 100 ? -19.773 -2.514 41.066 1.00 93.44 100 LYS A O 1
ATOM 826 N N . GLN A 1 101 ? -20.496 -0.401 41.205 1.00 93.44 101 GLN A N 1
ATOM 827 C CA . GLN A 1 101 ? -21.626 -0.548 40.280 1.00 93.44 101 GLN A CA 1
ATOM 828 C C . GLN A 1 101 ? -21.265 -0.249 38.816 1.00 93.44 101 GLN A C 1
ATOM 830 O O . GLN A 1 101 ? -22.152 -0.177 37.961 1.00 93.44 101 GLN A O 1
ATOM 835 N N . ARG A 1 102 ? -19.992 0.008 38.495 1.00 94.69 102 ARG A N 1
ATOM 836 C CA . ARG A 1 102 ? -19.560 0.247 37.110 1.00 94.69 102 ARG A CA 1
ATOM 837 C C . ARG A 1 102 ? -19.791 -0.996 36.244 1.00 94.69 102 ARG A C 1
ATOM 839 O O . ARG A 1 102 ? -19.632 -2.119 36.708 1.00 94.69 102 ARG A O 1
ATOM 846 N N . MET A 1 103 ? -20.113 -0.790 34.973 1.00 92.38 103 MET A N 1
ATOM 847 C CA . MET A 1 103 ? -20.165 -1.875 33.993 1.00 92.38 103 MET A CA 1
ATOM 848 C C . MET A 1 103 ? -18.741 -2.365 33.731 1.00 92.38 103 MET A C 1
ATOM 850 O O . MET A 1 103 ? -17.869 -1.566 33.380 1.00 92.38 103 MET A O 1
ATOM 854 N N . LEU A 1 104 ? -18.506 -3.658 33.927 1.00 89.00 104 LEU A N 1
ATOM 855 C CA . LEU A 1 104 ? -17.232 -4.307 33.634 1.00 89.00 104 LEU A CA 1
ATOM 856 C C . LEU A 1 104 ? -17.271 -4.910 32.229 1.00 89.00 104 LEU A C 1
ATOM 858 O O . LEU A 1 104 ? -18.346 -5.135 31.669 1.00 89.00 104 LEU A O 1
ATOM 862 N N . LYS A 1 105 ? -16.092 -5.156 31.652 1.00 86.06 105 LYS A N 1
ATOM 863 C CA . LYS A 1 105 ? -16.003 -5.960 30.432 1.00 86.06 105 LYS A CA 1
ATOM 864 C C . LYS A 1 105 ? -16.577 -7.352 30.718 1.00 86.06 105 LYS A C 1
ATOM 866 O O . LYS A 1 105 ? -16.409 -7.863 31.823 1.00 86.06 105 LYS A O 1
ATOM 871 N N . LYS A 1 106 ? -17.254 -7.928 29.732 1.00 78.19 106 LYS A N 1
ATOM 872 C CA . LYS A 1 106 ? -17.612 -9.345 29.743 1.00 78.19 106 LYS A CA 1
ATOM 873 C C . LYS A 1 106 ? -16.435 -10.121 29.143 1.00 78.19 106 LYS A C 1
ATOM 875 O O . LYS A 1 106 ? -15.844 -9.613 28.186 1.00 78.19 106 LYS A O 1
ATOM 880 N N . ASP A 1 107 ? -16.084 -11.250 29.751 1.00 65.94 107 ASP A N 1
ATOM 881 C CA . ASP A 1 107 ? -15.024 -12.147 29.270 1.00 65.94 107 ASP A CA 1
ATOM 882 C C . ASP A 1 107 ? -15.381 -12.795 27.924 1.00 65.94 107 ASP A C 1
ATOM 884 O O . ASP A 1 107 ? -16.590 -13.054 27.690 1.00 65.94 107 ASP A O 1
#

pLDDT: mean 93.0, std 5.52, range [64.56, 97.94]

Radius of gyration: 26.2 Å; chains: 1; bounding box: 41×33×71 Å